Protein AF-A0A1V4TVI4-F1 (afdb_monomer_lite)

Secondary structure (DSSP, 8-state):
--HHHHHHHHHHHHHHSHHHHHHHHHHHHSHHHHHHHHHHHTSHHHHHHHHHHHHHHHHHS---HHHHHHHHHHHHHTT--

pLDDT: mean 84.8, std 12.49, range [45.72, 97.19]

Structure (mmCIF, N/CA/C/O backbone):
data_AF-A0A1V4TVI4-F1
#
_entry.id   AF-A0A1V4TVI4-F1
#
loop_
_atom_site.group_PDB
_atom_site.id
_atom_site.type_symbol
_atom_site.label_atom_id
_atom_site.label_alt_id
_atom_site.label_comp_id
_atom_site.label_asym_id
_atom_site.label_entity_id
_atom_site.label_seq_id
_atom_site.pdbx_PDB_ins_code
_atom_site.Cartn_x
_atom_site.Cartn_y
_atom_site.Cartn_z
_atom_site.occupancy
_atom_site.B_iso_or_equiv
_atom_site.auth_seq_id
_atom_site.auth_comp_id
_atom_site.auth_asym_id
_atom_site.auth_atom_id
_atom_site.pdbx_PDB_model_num
ATOM 1 N N . MET A 1 1 ? 1.520 6.921 -36.821 1.00 45.72 1 MET A N 1
ATOM 2 C CA . MET A 1 1 ? 1.106 6.742 -35.409 1.00 45.72 1 MET A CA 1
ATOM 3 C C . MET A 1 1 ? 1.567 5.366 -34.901 1.00 45.72 1 MET A C 1
ATOM 5 O O . MET A 1 1 ? 0.737 4.493 -34.725 1.00 45.72 1 MET A O 1
ATOM 9 N N . ALA A 1 2 ? 2.876 5.127 -34.730 1.00 53.28 2 ALA A N 1
ATOM 10 C CA . ALA A 1 2 ? 3.405 3.803 -34.331 1.00 53.28 2 ALA A CA 1
ATOM 11 C C . ALA A 1 2 ? 4.416 3.842 -33.162 1.00 53.28 2 ALA A C 1
ATOM 13 O O . ALA A 1 2 ? 4.787 2.800 -32.636 1.00 53.28 2 ALA A O 1
ATOM 14 N N . GLY A 1 3 ? 4.856 5.031 -32.729 1.00 55.97 3 GLY A N 1
ATOM 15 C CA . GLY A 1 3 ? 5.919 5.164 -31.722 1.00 55.97 3 GLY A CA 1
ATOM 16 C C . GLY A 1 3 ? 5.471 4.958 -30.271 1.00 55.97 3 GLY A C 1
ATOM 17 O O . GLY A 1 3 ? 6.254 4.486 -29.455 1.00 55.97 3 GLY A O 1
ATOM 18 N N . LEU A 1 4 ? 4.214 5.268 -29.936 1.00 59.66 4 LEU A N 1
ATOM 19 C CA . LEU A 1 4 ? 3.732 5.220 -28.547 1.00 59.66 4 LEU A CA 1
ATOM 20 C C . LEU A 1 4 ? 3.408 3.791 -28.080 1.00 59.66 4 LEU A C 1
ATOM 22 O O . LEU A 1 4 ? 3.684 3.446 -26.933 1.00 59.66 4 LEU A O 1
ATOM 26 N N . SER A 1 5 ? 2.907 2.938 -28.980 1.00 64.88 5 SER A N 1
ATOM 27 C CA . SER A 1 5 ? 2.553 1.546 -28.668 1.00 64.88 5 SER A CA 1
ATOM 28 C C . SER A 1 5 ? 3.780 0.676 -28.370 1.00 64.88 5 SER A C 1
ATOM 30 O O . SER A 1 5 ? 3.723 -0.192 -27.503 1.00 64.88 5 SER A O 1
ATOM 32 N N . GLY A 1 6 ? 4.910 0.931 -29.043 1.00 77.38 6 GLY A N 1
ATOM 33 C CA . GLY A 1 6 ? 6.167 0.218 -28.791 1.00 77.38 6 GLY A CA 1
ATOM 34 C C . GLY A 1 6 ? 6.782 0.573 -27.436 1.00 77.38 6 GLY A C 1
ATOM 35 O O . GLY A 1 6 ? 7.178 -0.315 -26.684 1.00 77.38 6 GLY A O 1
ATOM 36 N N . ILE A 1 7 ? 6.787 1.862 -27.083 1.00 83.12 7 ILE A N 1
ATOM 37 C CA . ILE A 1 7 ? 7.326 2.339 -25.800 1.00 83.12 7 ILE A CA 1
ATOM 38 C C . ILE A 1 7 ? 6.480 1.826 -24.629 1.00 83.12 7 ILE A C 1
ATOM 40 O O . ILE A 1 7 ? 7.032 1.340 -23.645 1.00 83.12 7 ILE A O 1
ATOM 44 N N . GLN A 1 8 ? 5.148 1.864 -24.742 1.00 84.62 8 GLN A N 1
ATOM 45 C CA . GLN A 1 8 ? 4.264 1.305 -23.714 1.00 84.62 8 GLN A CA 1
ATOM 46 C C . GLN A 1 8 ? 4.491 -0.198 -23.511 1.00 84.62 8 GLN A C 1
ATOM 48 O O . GLN A 1 8 ? 4.569 -0.646 -22.368 1.00 84.62 8 GLN A O 1
ATOM 53 N N . GLY A 1 9 ? 4.664 -0.964 -24.594 1.00 85.19 9 GLY A N 1
ATOM 54 C CA . GLY A 1 9 ? 4.976 -2.394 -24.516 1.00 85.19 9 GLY A CA 1
ATOM 55 C C . GLY A 1 9 ? 6.323 -2.677 -23.846 1.00 85.19 9 GLY A C 1
ATOM 56 O O . GLY A 1 9 ? 6.420 -3.579 -23.017 1.00 85.19 9 GLY A O 1
ATOM 57 N N . MET A 1 10 ? 7.347 -1.871 -24.138 1.00 88.69 10 MET A N 1
ATOM 58 C CA . MET A 1 10 ? 8.660 -1.992 -23.495 1.00 88.69 10 MET A CA 1
ATOM 59 C C . MET A 1 10 ? 8.612 -1.665 -22.000 1.00 88.69 10 MET A C 1
ATOM 61 O O . MET A 1 10 ? 9.191 -2.398 -21.202 1.00 88.69 10 MET A O 1
ATOM 65 N N . ILE A 1 11 ? 7.901 -0.604 -21.605 1.00 89.62 11 ILE A N 1
ATOM 66 C CA . ILE A 1 11 ? 7.730 -0.244 -20.189 1.00 89.62 11 ILE A CA 1
ATOM 67 C C . ILE A 1 11 ? 6.966 -1.347 -19.457 1.00 89.62 11 ILE A C 1
ATOM 69 O O . ILE A 1 11 ? 7.404 -1.786 -18.397 1.00 89.62 11 ILE A O 1
ATOM 73 N N . ALA A 1 12 ? 5.863 -1.834 -20.030 1.00 89.81 12 ALA A N 1
ATOM 74 C CA . ALA A 1 12 ? 5.092 -2.927 -19.448 1.00 89.81 12 ALA A CA 1
ATOM 75 C C . ALA A 1 12 ? 5.941 -4.200 -19.297 1.00 89.81 12 ALA A C 1
ATOM 77 O O . ALA A 1 12 ? 5.927 -4.828 -18.238 1.00 89.81 12 ALA A O 1
ATOM 78 N N . GLY A 1 13 ? 6.735 -4.538 -20.318 1.00 90.44 13 GLY A N 1
ATOM 79 C CA . GLY A 1 13 ? 7.666 -5.665 -20.280 1.00 90.44 13 GLY A CA 1
ATOM 80 C C . GLY A 1 13 ? 8.743 -5.510 -19.206 1.00 90.44 13 GLY A C 1
ATOM 81 O O . GLY A 1 13 ? 9.012 -6.455 -18.467 1.00 90.44 13 GLY A O 1
ATOM 82 N N . TYR A 1 14 ? 9.314 -4.312 -19.059 1.00 92.88 14 TYR A N 1
ATOM 83 C CA . TYR A 1 14 ? 10.294 -4.032 -18.012 1.00 92.88 14 TYR A CA 1
ATOM 84 C C . TYR A 1 14 ? 9.674 -4.139 -16.617 1.00 92.88 14 TYR A C 1
ATOM 86 O O . TYR A 1 14 ? 10.208 -4.849 -15.771 1.00 92.88 14 TYR A O 1
ATOM 94 N N . VAL A 1 15 ? 8.522 -3.507 -16.383 1.00 92.81 15 VAL A N 1
ATOM 95 C CA . VAL A 1 15 ? 7.817 -3.552 -15.092 1.00 92.81 15 VAL A CA 1
ATOM 96 C C . VAL A 1 15 ? 7.447 -4.985 -14.704 1.00 92.81 15 VAL A C 1
ATOM 98 O O . VAL A 1 15 ? 7.532 -5.334 -13.530 1.00 92.81 15 VAL A O 1
ATOM 101 N N . ALA A 1 16 ? 7.070 -5.831 -15.665 1.00 92.88 16 ALA A N 1
ATOM 102 C CA . ALA A 1 16 ? 6.753 -7.237 -15.416 1.00 92.88 16 ALA A CA 1
ATOM 103 C C . ALA A 1 16 ? 7.995 -8.130 -15.222 1.00 92.88 16 ALA A C 1
ATOM 105 O O . ALA A 1 16 ? 7.873 -9.246 -14.716 1.00 92.88 16 ALA A O 1
ATOM 106 N N . SER A 1 17 ? 9.183 -7.669 -15.622 1.00 95.00 17 SER A N 1
ATOM 107 C CA . SER A 1 17 ? 10.422 -8.437 -15.492 1.00 95.00 17 SER A CA 1
ATOM 108 C C . SER A 1 17 ? 10.875 -8.544 -14.027 1.00 95.00 17 SER A C 1
ATOM 110 O O . SER A 1 17 ? 10.593 -7.642 -13.231 1.00 95.00 17 SER A O 1
ATOM 112 N N . PRO A 1 18 ? 11.642 -9.588 -13.650 1.00 96.06 18 PRO A N 1
ATOM 113 C CA . PRO A 1 18 ? 12.188 -9.711 -12.297 1.00 96.06 18 PRO A CA 1
ATOM 114 C C . PRO A 1 18 ? 12.992 -8.480 -11.858 1.00 96.06 18 PRO A C 1
ATOM 116 O O . PRO A 1 18 ? 12.842 -8.008 -10.736 1.00 96.06 18 PRO A O 1
ATOM 119 N N . GLN A 1 19 ? 13.785 -7.922 -12.774 1.00 95.62 19 GLN A N 1
ATOM 120 C CA . GLN A 1 19 ? 14.629 -6.749 -12.537 1.00 95.62 19 GLN A CA 1
ATOM 121 C C . GLN A 1 19 ? 13.793 -5.485 -12.309 1.00 95.62 19 GLN A C 1
ATOM 123 O O . GLN A 1 19 ? 14.069 -4.714 -11.394 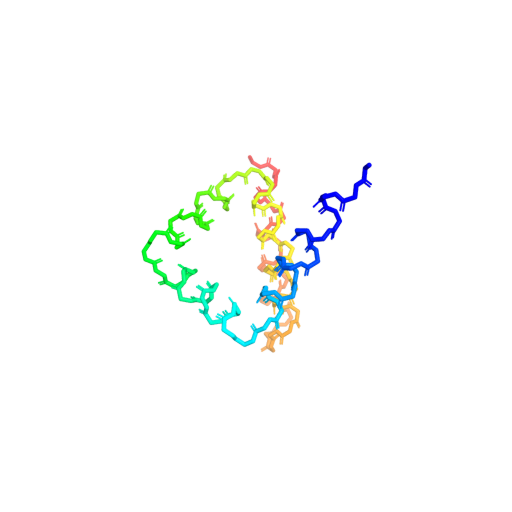1.00 95.62 19 GLN A O 1
ATOM 128 N N . GLY A 1 20 ? 12.738 -5.279 -13.104 1.00 94.94 20 GLY A N 1
ATOM 129 C CA . GLY A 1 20 ? 11.830 -4.148 -12.913 1.00 94.94 20 GLY A CA 1
ATOM 130 C C . GLY A 1 20 ? 11.044 -4.249 -11.608 1.00 94.94 20 GLY A C 1
ATOM 131 O O . GLY A 1 20 ? 10.925 -3.259 -10.888 1.00 94.94 20 GLY A O 1
ATOM 132 N N . GLN A 1 21 ? 10.577 -5.448 -11.252 1.00 96.00 21 GLN A N 1
ATOM 133 C CA . GLN A 1 21 ? 9.935 -5.707 -9.960 1.00 96.00 21 GLN A CA 1
ATOM 134 C C . GLN A 1 21 ? 10.883 -5.435 -8.786 1.00 96.00 21 GLN A C 1
ATOM 136 O O . GLN A 1 21 ? 10.478 -4.823 -7.797 1.00 96.00 21 GLN A O 1
ATOM 141 N N . GLU A 1 22 ? 12.147 -5.848 -8.888 1.00 97.00 22 GLU A N 1
ATOM 142 C CA . GLU A 1 22 ? 13.169 -5.568 -7.879 1.00 97.00 22 GLU A CA 1
ATOM 143 C C . GLU A 1 22 ? 13.454 -4.065 -7.760 1.00 97.00 22 GLU A C 1
ATOM 145 O O . GLU A 1 22 ? 13.449 -3.528 -6.655 1.00 97.00 22 GLU A O 1
ATOM 150 N N . ALA A 1 23 ? 13.598 -3.355 -8.882 1.00 95.69 23 ALA A N 1
ATOM 151 C CA . ALA A 1 23 ? 13.790 -1.906 -8.889 1.00 95.69 23 ALA A CA 1
ATOM 152 C C . ALA A 1 23 ? 12.619 -1.162 -8.220 1.00 95.69 23 ALA A C 1
ATOM 154 O O . ALA A 1 23 ? 12.842 -0.272 -7.397 1.00 95.69 23 ALA A O 1
ATOM 155 N N . ILE A 1 24 ? 11.376 -1.559 -8.518 1.00 94.88 24 ILE A N 1
ATOM 156 C CA . ILE A 1 24 ? 10.175 -1.009 -7.875 1.00 94.88 24 ILE A CA 1
ATOM 157 C C . ILE A 1 24 ? 10.203 -1.285 -6.372 1.00 94.88 24 ILE A C 1
ATOM 159 O O . ILE A 1 24 ? 10.015 -0.365 -5.581 1.00 94.88 24 ILE A O 1
ATOM 163 N N . ARG A 1 25 ? 10.475 -2.526 -5.953 1.00 94.94 25 ARG A N 1
ATOM 164 C CA . ARG A 1 25 ? 10.552 -2.888 -4.527 1.00 94.94 25 ARG A CA 1
ATOM 165 C C . ARG A 1 25 ? 11.615 -2.086 -3.786 1.00 94.94 25 ARG A C 1
ATOM 167 O O . ARG A 1 25 ? 11.341 -1.590 -2.693 1.00 94.94 25 ARG A O 1
ATOM 174 N N . ASN A 1 26 ? 12.794 -1.938 -4.383 1.00 96.75 26 ASN A N 1
ATOM 175 C CA . ASN A 1 26 ? 13.899 -1.179 -3.809 1.00 96.75 26 ASN A CA 1
ATOM 176 C C . ASN A 1 26 ? 13.519 0.292 -3.637 1.00 96.75 26 ASN A C 1
ATOM 178 O O . ASN A 1 26 ? 13.724 0.852 -2.562 1.00 96.75 26 ASN A O 1
ATOM 182 N N . TYR A 1 27 ? 12.894 0.890 -4.654 1.00 96.62 27 TYR A N 1
ATOM 183 C CA . TYR A 1 27 ? 12.402 2.261 -4.574 1.00 96.62 27 TYR A CA 1
ATOM 184 C C . TYR A 1 27 ? 11.324 2.427 -3.497 1.00 96.62 27 TYR A C 1
ATOM 186 O O . TYR A 1 27 ? 11.466 3.276 -2.627 1.00 96.62 27 TYR A O 1
ATOM 194 N N . LEU A 1 28 ? 10.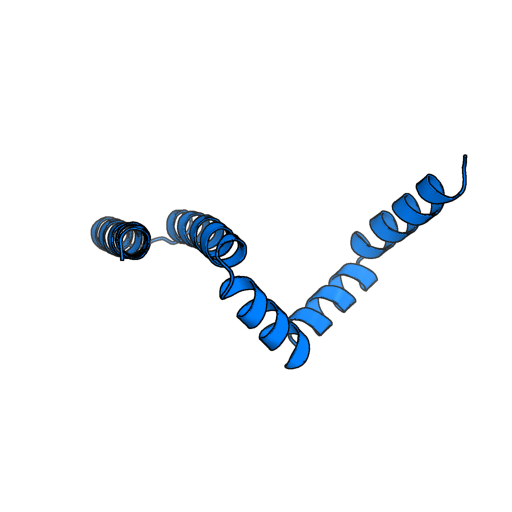282 1.587 -3.484 1.00 94.19 28 LEU A N 1
ATOM 195 C CA . LEU A 1 28 ? 9.207 1.673 -2.484 1.00 94.19 28 LEU A CA 1
ATOM 196 C C . LEU A 1 28 ? 9.707 1.437 -1.047 1.00 94.19 28 LEU A C 1
ATOM 198 O O . LEU A 1 28 ? 9.085 1.901 -0.093 1.00 94.19 28 LEU A O 1
ATOM 202 N N . SER A 1 29 ? 10.832 0.737 -0.884 1.00 95.06 29 SER A N 1
ATOM 203 C CA . SER A 1 29 ? 11.472 0.510 0.416 1.00 95.06 29 SER A CA 1
ATOM 204 C C . SER A 1 29 ? 12.404 1.649 0.847 1.00 95.06 29 SER A C 1
ATOM 206 O O . SER A 1 29 ? 12.759 1.716 2.030 1.00 95.06 29 SER A O 1
ATOM 208 N N . SER A 1 30 ? 12.793 2.537 -0.074 1.00 97.19 30 SER A N 1
ATOM 209 C CA . SER A 1 30 ? 13.667 3.677 0.209 1.00 97.19 30 SER A CA 1
ATOM 210 C C . SER A 1 30 ? 12.943 4.752 1.035 1.00 97.19 30 SER A C 1
ATOM 212 O O . SER A 1 30 ? 11.707 4.802 1.047 1.00 97.19 30 SER A O 1
ATOM 214 N N . PRO A 1 31 ? 13.678 5.635 1.736 1.00 96.94 31 PRO A N 1
ATOM 215 C CA . PRO A 1 31 ? 13.078 6.770 2.438 1.00 96.94 31 PRO A CA 1
ATOM 216 C C . PRO A 1 31 ? 12.203 7.643 1.526 1.00 96.94 31 PRO A C 1
ATOM 218 O O . PRO A 1 31 ? 11.114 8.063 1.914 1.00 96.94 31 PRO A O 1
ATOM 221 N N . GLU A 1 32 ? 12.650 7.880 0.295 1.00 96.56 32 GLU A N 1
ATOM 222 C CA . GLU A 1 32 ? 11.945 8.688 -0.698 1.00 96.56 32 GLU A CA 1
ATOM 223 C C . GLU A 1 32 ? 10.665 7.999 -1.174 1.00 96.56 32 GLU A C 1
ATOM 225 O O . GLU A 1 32 ? 9.615 8.641 -1.242 1.00 96.56 32 GLU A O 1
ATOM 230 N N . GLY A 1 33 ? 10.726 6.694 -1.465 1.00 95.25 33 GLY A N 1
ATOM 231 C CA . GLY A 1 33 ? 9.550 5.923 -1.864 1.00 95.25 33 GLY A CA 1
ATOM 232 C C . GLY A 1 33 ? 8.499 5.860 -0.759 1.00 95.25 33 GLY A C 1
ATOM 233 O O . GLY A 1 33 ? 7.317 6.078 -1.024 1.00 95.25 33 GLY A O 1
ATOM 234 N N . LYS A 1 34 ? 8.920 5.668 0.497 1.00 95.44 34 LYS A N 1
ATOM 235 C CA . LYS A 1 34 ? 8.018 5.719 1.660 1.00 95.44 34 LYS A CA 1
ATOM 236 C C . LYS A 1 34 ? 7.351 7.082 1.800 1.00 95.44 34 LYS A C 1
ATOM 238 O O . LYS A 1 34 ? 6.131 7.144 1.913 1.00 95.44 34 LYS A O 1
ATOM 243 N N . LYS A 1 35 ? 8.120 8.169 1.697 1.00 97.06 35 LYS A N 1
ATOM 244 C CA . LYS A 1 35 ? 7.576 9.533 1.739 1.00 97.06 35 LYS A CA 1
ATOM 245 C C . LYS A 1 35 ? 6.571 9.787 0.612 1.00 97.06 35 LYS A C 1
ATOM 247 O O . LYS A 1 35 ? 5.576 10.480 0.821 1.00 97.06 35 LYS A O 1
ATOM 252 N N . MET A 1 36 ? 6.809 9.234 -0.577 1.00 95.75 36 MET A N 1
ATOM 253 C CA . MET A 1 36 ? 5.875 9.328 -1.701 1.00 95.75 36 MET A CA 1
ATOM 254 C C . MET A 1 36 ? 4.561 8.596 -1.401 1.00 95.75 36 MET A C 1
ATOM 256 O O . MET A 1 36 ? 3.496 9.188 -1.571 1.00 95.75 36 MET A O 1
ATOM 260 N N . ILE A 1 37 ? 4.630 7.365 -0.880 1.00 94.19 37 ILE A N 1
ATOM 261 C CA . ILE A 1 37 ? 3.445 6.605 -0.450 1.00 94.19 37 ILE A CA 1
ATOM 262 C C . ILE A 1 37 ? 2.676 7.375 0.628 1.00 94.19 37 ILE A C 1
ATOM 264 O O . ILE A 1 37 ? 1.465 7.527 0.515 1.00 94.19 37 ILE A O 1
ATOM 268 N N . GLU A 1 38 ? 3.359 7.890 1.652 1.00 93.75 38 GLU A N 1
ATOM 269 C CA . GLU A 1 38 ? 2.736 8.677 2.725 1.00 93.75 38 GLU A CA 1
ATOM 270 C C . GLU A 1 38 ? 2.035 9.924 2.182 1.00 93.75 38 GLU A C 1
ATOM 272 O O . GLU A 1 38 ? 0.895 10.208 2.548 1.00 93.75 38 GLU A O 1
ATOM 277 N N . SER A 1 39 ? 2.692 10.635 1.264 1.00 95.62 39 SER A N 1
ATOM 278 C CA . SER A 1 39 ? 2.126 11.824 0.622 1.00 95.62 39 SER A CA 1
ATOM 279 C C . SER A 1 39 ? 0.880 11.478 -0.193 1.00 95.62 39 SER A C 1
ATOM 281 O O . SER A 1 39 ? -0.108 12.205 -0.136 1.00 95.62 39 SER A O 1
ATOM 283 N N . TYR A 1 40 ? 0.898 10.355 -0.915 1.00 93.88 40 TYR A N 1
ATOM 284 C CA . TYR A 1 40 ? -0.265 9.868 -1.652 1.00 93.88 40 TYR A CA 1
ATOM 285 C C . TYR A 1 40 ? -1.405 9.469 -0.710 1.00 93.88 40 TYR A C 1
ATOM 287 O O . TYR A 1 40 ? -2.531 9.915 -0.891 1.00 93.88 40 TYR A O 1
ATOM 295 N N . LEU A 1 41 ? -1.122 8.699 0.344 1.00 93.06 41 LEU A N 1
ATOM 296 C CA . LEU A 1 41 ? -2.122 8.279 1.333 1.00 93.06 41 LEU A CA 1
ATOM 297 C C . LEU A 1 41 ? -2.721 9.447 2.133 1.00 93.06 41 LEU A C 1
ATOM 299 O O . LEU A 1 41 ? -3.745 9.265 2.790 1.00 93.06 41 LEU A O 1
ATOM 303 N N . ALA A 1 42 ? -2.113 10.634 2.087 1.00 91.88 42 ALA A N 1
ATOM 304 C CA . ALA A 1 42 ? -2.682 11.848 2.655 1.00 91.88 42 ALA A CA 1
ATOM 305 C C . ALA A 1 42 ? -3.759 12.492 1.758 1.00 91.88 42 ALA A C 1
ATOM 307 O O . ALA A 1 42 ? -4.587 13.239 2.284 1.00 91.88 42 ALA A O 1
ATOM 308 N N . THR A 1 43 ? -3.793 12.208 0.448 1.00 93.75 43 THR A N 1
ATOM 309 C CA . THR A 1 43 ? -4.828 12.741 -0.458 1.00 93.75 43 THR A CA 1
ATOM 310 C C . THR A 1 43 ? -6.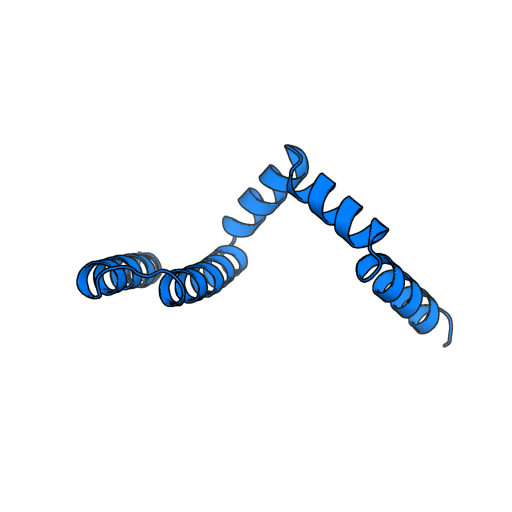161 12.006 -0.279 1.00 93.75 43 THR A C 1
ATOM 312 O O . THR A 1 43 ? -6.165 10.860 0.176 1.00 93.75 43 THR A O 1
ATOM 315 N N . PRO A 1 44 ? -7.307 12.611 -0.648 1.00 90.88 44 PRO A N 1
ATOM 316 C CA . PRO A 1 44 ? -8.603 11.930 -0.596 1.00 90.88 44 PRO A CA 1
ATOM 317 C C . PRO A 1 44 ? -8.611 10.591 -1.349 1.00 90.88 44 PRO A C 1
ATO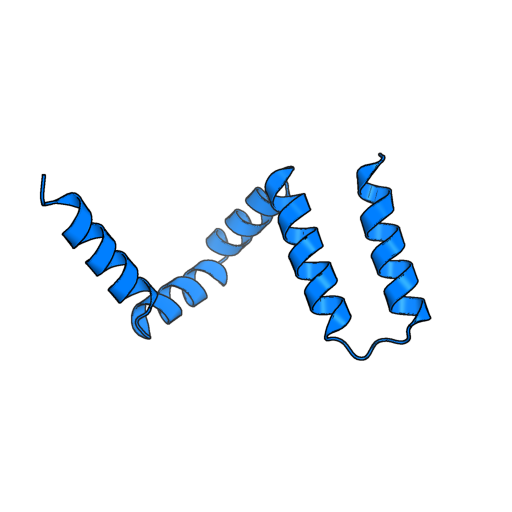M 319 O O . PRO A 1 44 ? -9.058 9.577 -0.817 1.00 90.88 44 PRO A O 1
ATOM 322 N N . GLU A 1 45 ? -8.036 10.559 -2.550 1.00 92.06 45 GLU A N 1
ATOM 323 C CA . GLU A 1 45 ? -7.968 9.362 -3.392 1.00 92.06 45 GLU A CA 1
ATOM 324 C C . GLU A 1 45 ? -7.080 8.283 -2.766 1.00 92.06 45 GLU A C 1
ATOM 326 O O . GLU A 1 45 ? -7.427 7.100 -2.777 1.00 92.06 45 GLU A O 1
ATOM 331 N N . GLY A 1 46 ? -5.938 8.678 -2.196 1.00 91.44 46 GLY A N 1
ATOM 332 C CA . GLY A 1 46 ? -5.052 7.749 -1.508 1.00 91.44 46 GLY A CA 1
ATOM 333 C C . GLY A 1 46 ? -5.655 7.212 -0.215 1.00 91.44 46 GLY A C 1
ATOM 334 O O . GLY A 1 46 ? -5.467 6.037 0.096 1.00 91.44 46 GLY A O 1
ATOM 335 N N . GLN A 1 47 ? -6.442 8.012 0.507 1.00 90.44 47 GLN A N 1
ATOM 336 C CA . GLN A 1 47 ? -7.197 7.534 1.663 1.00 90.44 47 GLN A CA 1
ATOM 337 C C . GLN A 1 47 ? -8.251 6.503 1.257 1.00 90.44 47 GLN A C 1
ATOM 339 O O . GLN A 1 47 ? -8.342 5.461 1.903 1.00 90.44 47 GLN A O 1
ATOM 344 N N . ASP A 1 48 ? -9.018 6.748 0.193 1.00 89.94 48 ASP A N 1
ATOM 345 C CA . ASP A 1 48 ? -10.008 5.788 -0.309 1.00 89.94 48 ASP A CA 1
ATOM 346 C C . ASP A 1 48 ? -9.345 4.477 -0.749 1.00 89.94 48 ASP A C 1
ATOM 348 O O . ASP A 1 48 ? -9.781 3.389 -0.357 1.00 89.94 48 ASP A O 1
ATOM 352 N N . MET A 1 49 ? -8.232 4.566 -1.481 1.00 90.62 49 MET A N 1
ATOM 353 C CA . MET A 1 49 ? -7.447 3.397 -1.879 1.00 90.62 49 MET A CA 1
ATOM 354 C C . MET A 1 49 ? -6.879 2.648 -0.666 1.00 90.62 49 MET A C 1
ATOM 356 O O . MET A 1 49 ? -6.985 1.425 -0.575 1.00 90.62 49 MET A O 1
ATOM 360 N N . GLY A 1 50 ? -6.320 3.374 0.303 1.00 89.69 50 GLY A N 1
ATOM 361 C CA . GLY A 1 50 ? -5.793 2.808 1.542 1.00 89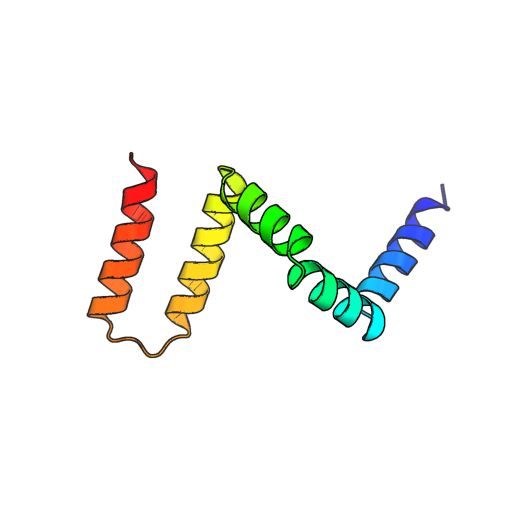.69 50 GLY A CA 1
ATOM 362 C C . GLY A 1 50 ? -6.860 2.053 2.333 1.00 89.69 50 GLY A C 1
ATOM 363 O O . GLY A 1 50 ? -6.589 0.961 2.828 1.00 89.69 50 GLY A O 1
ATOM 364 N N . ARG A 1 51 ? -8.093 2.575 2.392 1.00 86.50 51 ARG A N 1
ATOM 365 C CA . ARG A 1 51 ? -9.230 1.886 3.023 1.00 86.50 51 ARG A CA 1
ATOM 366 C C . ARG A 1 51 ? -9.569 0.588 2.301 1.00 86.50 51 ARG A C 1
ATOM 368 O O . ARG A 1 51 ? -9.710 -0.430 2.966 1.00 86.50 51 ARG A O 1
ATOM 375 N N . LEU A 1 52 ? -9.651 0.600 0.969 1.00 88.50 52 LEU A N 1
ATOM 376 C CA . LEU A 1 52 ? -9.928 -0.607 0.180 1.00 88.50 52 LEU A CA 1
ATOM 377 C C . LEU A 1 52 ? -8.872 -1.692 0.411 1.00 88.50 52 LEU A C 1
ATOM 379 O O . LEU A 1 52 ? -9.215 -2.842 0.693 1.00 88.50 52 LEU A O 1
ATOM 383 N N . ILE A 1 53 ? -7.591 -1.316 0.340 1.00 88.06 53 ILE A N 1
ATOM 384 C CA . ILE A 1 53 ? -6.474 -2.232 0.589 1.00 88.06 53 ILE A CA 1
ATOM 385 C C . ILE A 1 53 ? -6.563 -2.781 2.012 1.00 88.06 53 ILE A C 1
ATOM 387 O O . ILE A 1 53 ? -6.510 -3.993 2.208 1.00 88.06 53 ILE A O 1
ATOM 391 N N . PHE A 1 54 ? -6.739 -1.911 3.005 1.00 86.44 54 PHE A N 1
ATOM 392 C CA . PHE A 1 54 ? -6.772 -2.319 4.403 1.00 86.44 54 PHE A CA 1
ATOM 393 C C . PHE A 1 54 ? -7.967 -3.226 4.717 1.00 86.44 54 PHE A C 1
ATOM 395 O O . PHE A 1 54 ? -7.784 -4.268 5.340 1.00 86.44 54 PHE A O 1
ATOM 402 N N . SER A 1 55 ? -9.168 -2.903 4.228 1.00 84.50 55 SER A N 1
ATOM 403 C CA . SER A 1 55 ? -10.348 -3.766 4.353 1.00 84.50 55 SER A CA 1
ATOM 404 C C . SER A 1 55 ? -10.100 -5.149 3.754 1.00 84.50 55 SER A C 1
ATOM 406 O O . SER A 1 55 ? -10.391 -6.154 4.401 1.00 84.50 55 SER A O 1
ATOM 408 N N . ARG A 1 56 ? -9.483 -5.221 2.569 1.00 85.81 56 ARG A N 1
ATOM 409 C CA . ARG A 1 56 ? -9.174 -6.503 1.927 1.00 85.81 56 ARG A CA 1
ATOM 410 C C . ARG A 1 56 ? -8.116 -7.306 2.686 1.00 85.81 56 ARG A C 1
ATOM 412 O O . ARG A 1 56 ? -8.213 -8.528 2.765 1.00 85.81 56 ARG A O 1
ATOM 419 N N . VAL A 1 57 ? -7.121 -6.634 3.261 1.00 85.88 57 VAL A N 1
ATOM 420 C CA . VAL A 1 57 ? -6.106 -7.275 4.108 1.00 85.88 57 VAL A CA 1
ATOM 421 C C . VAL A 1 57 ? -6.741 -7.824 5.388 1.00 85.88 57 VAL A C 1
ATOM 423 O O . VAL A 1 57 ? -6.491 -8.974 5.734 1.00 85.88 57 VAL A O 1
ATOM 426 N N . LEU A 1 58 ? -7.614 -7.060 6.055 1.00 83.31 58 LEU A N 1
ATOM 427 C CA . LEU A 1 58 ? -8.327 -7.510 7.258 1.00 83.31 58 LEU A CA 1
ATOM 428 C C . LEU A 1 58 ? -9.191 -8.752 7.022 1.00 83.31 58 LEU A C 1
ATOM 430 O O . LEU A 1 58 ? -9.308 -9.595 7.913 1.00 83.31 58 LEU A O 1
ATOM 434 N N . GLU A 1 59 ? -9.805 -8.875 5.845 1.00 80.88 59 GLU A N 1
ATOM 435 C CA . GLU A 1 59 ? -10.568 -10.071 5.477 1.00 80.88 59 GLU A CA 1
ATOM 436 C C . GLU A 1 59 ? -9.689 -11.325 5.491 1.00 80.88 59 GLU A C 1
ATOM 438 O O . GLU A 1 59 ? -10.129 -12.362 5.989 1.00 80.88 59 GLU A O 1
ATOM 443 N N . GLY A 1 60 ? -8.447 -11.208 5.010 1.00 81.88 60 GLY A N 1
ATOM 444 C CA . GLY A 1 60 ? -7.474 -12.299 4.948 1.00 81.88 60 GLY A CA 1
ATOM 445 C C . GLY A 1 60 ? -6.755 -12.610 6.264 1.00 81.88 60 GLY A C 1
ATOM 446 O O . GLY A 1 60 ? -6.132 -13.663 6.368 1.00 81.88 60 GLY A O 1
ATOM 447 N N . LEU A 1 61 ? -6.831 -11.733 7.270 1.00 81.94 61 LEU A N 1
ATOM 448 C CA . LEU A 1 61 ? -6.263 -11.996 8.593 1.00 81.94 61 LEU A CA 1
ATOM 449 C C . LEU A 1 61 ? -7.224 -12.850 9.424 1.00 81.94 61 LEU A C 1
ATOM 451 O O . LEU A 1 61 ? -8.425 -12.575 9.467 1.00 81.94 61 LEU A O 1
ATOM 455 N N . ASP A 1 62 ? -6.712 -13.852 10.136 1.00 80.38 62 ASP A N 1
ATOM 456 C CA . ASP A 1 62 ? -7.508 -14.638 11.086 1.00 80.38 62 ASP A CA 1
ATOM 457 C C . ASP A 1 62 ? -7.700 -13.862 12.398 1.00 80.38 62 ASP A C 1
ATOM 459 O O . ASP A 1 62 ? -7.060 -14.103 13.419 1.00 80.38 62 ASP A O 1
ATOM 463 N N . LEU A 1 63 ? -8.525 -12.818 12.325 1.00 78.75 63 LEU A N 1
ATOM 464 C CA . LEU A 1 63 ? -8.898 -11.989 13.464 1.00 78.75 63 LEU A CA 1
ATOM 465 C C . LEU A 1 63 ? -10.290 -12.387 13.968 1.00 78.75 63 LEU A C 1
ATOM 467 O O . LEU A 1 63 ? -11.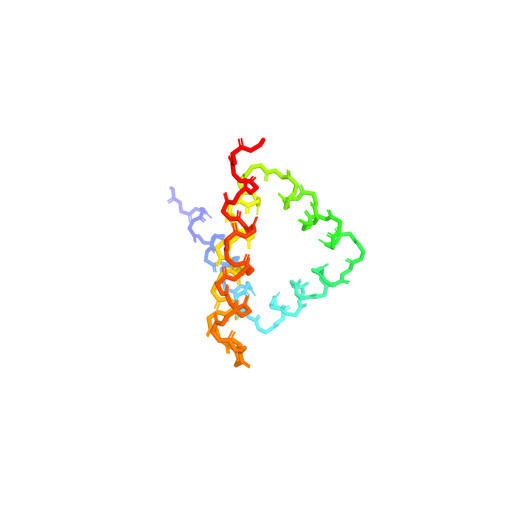186 -12.623 13.148 1.00 78.75 63 LEU A O 1
ATOM 471 N N . PRO A 1 64 ? -10.525 -12.357 15.293 1.00 84.81 64 PRO A N 1
ATOM 472 C CA . PRO A 1 64 ? -11.857 -12.543 15.852 1.00 84.81 64 PRO A CA 1
ATOM 473 C C . PRO A 1 64 ? -12.868 -11.588 15.205 1.00 84.81 64 PRO A C 1
ATOM 475 O O . PRO A 1 64 ? -12.586 -10.400 15.023 1.00 84.81 64 PRO A O 1
ATOM 478 N N . ALA A 1 65 ? -14.068 -12.083 14.893 1.00 76.69 65 ALA A N 1
ATOM 479 C CA . ALA A 1 65 ? -15.089 -11.322 14.164 1.00 76.69 65 ALA A CA 1
ATOM 480 C C . ALA A 1 65 ? -15.438 -9.972 14.828 1.00 76.69 65 ALA A C 1
ATOM 482 O O . ALA A 1 65 ? -15.677 -8.979 14.137 1.00 76.69 65 ALA A O 1
ATOM 483 N N . GLY A 1 66 ? -15.393 -9.908 16.164 1.00 81.06 66 GLY A N 1
ATOM 484 C CA . GLY A 1 66 ? -15.587 -8.666 16.917 1.00 81.06 66 GLY A CA 1
ATOM 485 C C . GLY A 1 66 ? -14.506 -7.615 16.646 1.00 81.06 66 GLY A C 1
ATOM 486 O O . GLY A 1 66 ? -14.826 -6.440 16.488 1.00 81.06 66 GLY A O 1
ATOM 487 N N . VAL A 1 67 ? -13.246 -8.035 16.498 1.00 81.00 67 VAL A N 1
ATOM 488 C CA . VAL A 1 67 ? -12.120 -7.141 16.182 1.00 81.00 67 VAL A CA 1
ATOM 489 C C . VAL A 1 67 ? -12.232 -6.639 14.744 1.00 81.00 67 VAL A C 1
ATOM 491 O O . VAL A 1 67 ? -12.125 -5.439 14.512 1.00 81.00 67 VAL A O 1
ATOM 494 N N . LYS A 1 68 ? -12.542 -7.518 13.780 1.00 80.62 68 LYS A N 1
ATOM 495 C CA . LYS A 1 68 ? -12.766 -7.108 12.379 1.00 80.62 68 LYS A CA 1
ATOM 496 C C . LYS A 1 68 ? -13.872 -6.057 12.269 1.00 80.62 68 LYS A C 1
ATOM 498 O O . LYS A 1 68 ? -13.698 -5.048 11.593 1.00 80.62 68 LYS A O 1
ATOM 503 N N . THR A 1 69 ? -14.980 -6.271 12.975 1.00 79.25 69 THR A N 1
ATOM 504 C CA . THR A 1 69 ? -16.136 -5.365 12.953 1.00 79.25 69 THR A CA 1
ATOM 505 C C . THR A 1 69 ? -15.797 -3.998 13.548 1.00 79.25 69 THR A C 1
ATOM 507 O O . THR A 1 69 ? -16.114 -2.980 12.939 1.00 79.25 69 THR A O 1
ATOM 510 N N . GLN A 1 70 ? -15.103 -3.956 14.692 1.00 82.62 70 GLN A N 1
ATOM 511 C CA . GLN A 1 70 ? -14.680 -2.695 15.317 1.00 82.62 70 GLN A CA 1
ATOM 512 C C . GLN A 1 70 ? -13.721 -1.904 14.424 1.00 82.62 70 GLN A C 1
ATOM 514 O O . GLN A 1 70 ? -13.869 -0.693 14.266 1.00 82.62 70 GLN A O 1
ATOM 519 N N . VAL A 1 71 ? -12.764 -2.589 13.798 1.00 81.56 71 VAL A N 1
ATOM 520 C CA . VAL A 1 71 ? -11.783 -1.941 12.927 1.00 81.56 71 VAL A CA 1
ATOM 521 C C . VAL A 1 71 ? -12.444 -1.405 11.649 1.00 81.56 71 VAL A C 1
ATOM 523 O O . VAL A 1 71 ? -12.178 -0.271 11.257 1.00 81.56 71 VAL A O 1
ATOM 526 N N . LEU A 1 72 ? -13.349 -2.165 11.023 1.00 77.88 72 LEU A N 1
ATOM 527 C CA . LEU A 1 72 ? -14.100 -1.695 9.850 1.00 77.88 72 LEU A CA 1
ATOM 528 C C . LEU A 1 72 ? -15.028 -0.516 10.185 1.00 77.88 72 LEU A C 1
ATOM 530 O O . LEU A 1 72 ? -15.133 0.420 9.391 1.00 77.88 72 LEU A O 1
ATOM 534 N N . ALA A 1 73 ? -15.655 -0.522 11.365 1.00 80.00 73 ALA A N 1
ATOM 535 C CA . ALA A 1 73 ? -16.489 0.584 11.833 1.00 80.00 73 ALA A CA 1
ATOM 536 C C . ALA A 1 73 ? -15.675 1.878 12.016 1.00 80.00 73 ALA A C 1
ATOM 538 O O . ALA A 1 73 ? -16.053 2.915 11.471 1.00 80.00 73 ALA A O 1
ATOM 539 N N . ALA A 1 74 ? -14.509 1.806 12.667 1.00 79.94 74 ALA A N 1
ATOM 540 C CA . ALA A 1 74 ? -13.620 2.958 12.853 1.00 79.94 74 ALA A CA 1
ATOM 541 C C . ALA A 1 74 ? -13.148 3.568 11.515 1.00 79.94 74 ALA A C 1
ATOM 543 O O . ALA A 1 74 ? -13.005 4.785 11.374 1.00 79.94 74 ALA A O 1
ATOM 544 N N . ILE A 1 75 ? -12.947 2.730 10.495 1.00 75.50 75 ILE A N 1
ATOM 545 C CA . ILE A 1 75 ? -12.584 3.176 9.144 1.00 75.50 75 ILE A CA 1
ATOM 546 C C . ILE A 1 75 ? -13.748 3.884 8.446 1.00 75.50 75 ILE A C 1
ATOM 548 O O . ILE A 1 75 ? -13.529 4.857 7.720 1.00 75.50 75 ILE A O 1
ATOM 552 N N . ALA A 1 76 ? -14.979 3.411 8.644 1.00 72.75 76 ALA A N 1
ATOM 553 C CA . ALA A 1 76 ? -16.170 4.024 8.067 1.00 72.75 76 ALA A CA 1
ATOM 554 C C . ALA A 1 76 ? -16.493 5.381 8.719 1.00 72.75 76 ALA A C 1
ATOM 556 O O . ALA A 1 76 ? -16.851 6.328 8.016 1.00 72.75 76 ALA A O 1
ATOM 557 N N . GLU A 1 77 ? -16.311 5.511 10.035 1.00 69.00 77 GLU A N 1
ATOM 558 C CA . GLU A 1 77 ? -16.569 6.751 10.780 1.00 69.00 77 GLU A CA 1
ATOM 559 C C . GLU A 1 77 ? -15.645 7.900 10.361 1.00 69.00 77 GLU A C 1
ATOM 561 O O . GLU A 1 77 ? -16.111 9.025 10.180 1.00 69.00 77 GLU A O 1
ATOM 566 N N . LYS A 1 78 ? -14.375 7.615 10.038 1.00 61.38 78 LYS A N 1
ATOM 567 C CA . LYS A 1 78 ? -13.422 8.606 9.496 1.00 61.38 78 LYS A CA 1
ATOM 568 C C . LYS A 1 78 ? -13.817 9.156 8.109 1.00 61.38 78 LYS A C 1
ATOM 570 O O . LYS A 1 78 ? -13.075 9.923 7.510 1.00 61.38 78 LYS A O 1
ATOM 575 N N . LYS A 1 79 ? -14.934 8.720 7.512 1.00 56.62 79 LYS A N 1
ATOM 576 C CA . LYS A 1 79 ? -15.510 9.319 6.287 1.00 56.62 79 LYS A CA 1
ATOM 577 C C . LYS A 1 79 ? -16.453 10.497 6.586 1.00 56.62 79 LYS A C 1
ATOM 579 O O . LYS A 1 79 ? -16.780 11.245 5.674 1.00 56.62 79 LYS A O 1
ATOM 584 N N . ARG A 1 80 ? -16.963 10.604 7.819 1.00 53.12 80 ARG A N 1
ATOM 585 C CA . ARG A 1 80 ? -18.037 11.541 8.197 1.00 53.12 80 ARG A CA 1
ATOM 586 C C . ARG A 1 80 ? -17.564 12.776 8.970 1.00 53.12 80 ARG A C 1
ATOM 588 O O . ARG A 1 80 ? -18.396 13.643 9.220 1.00 53.12 80 ARG A O 1
ATOM 595 N N . GLY A 1 81 ? -16.293 12.818 9.364 1.00 47.06 81 GLY A N 1
ATOM 596 C CA . GLY A 1 81 ? -15.665 13.946 10.059 1.00 47.06 81 GLY A CA 1
ATOM 597 C C . GLY A 1 81 ? -14.865 14.826 9.120 1.00 47.06 81 GLY A C 1
ATOM 598 O O . GLY A 1 81 ? -14.308 14.266 8.150 1.00 47.06 81 GLY A O 1
#

Sequence (81 aa):
MAGLSGIQGMIAGYVASPQGQEAIRNYLSSPEGKKMIESYLATPEGQDMGRLIFSRVLEGLDLPAGVKTQVLAAIAEKKRG

Foldseek 3Di:
DPPPVVVVVVVVVLCPDPNVVVVLVVLCPDPNVVVVLVVQCPDPVVVVVVLVVVLVVLVVDPDDPVVNVVVNVVSVVVVVD

Radius of gyration: 18.09 Å; chains: 1; bounding box: 33×29×52 Å